Protein AF-A0A2D6P2N1-F1 (afdb_monomer_lite)

Foldseek 3Di:
DVVVLVVVVVCVVVLVFDWDADPNFIKTKDFWDKDKDFQDVVLLPDDDDALDPLLVVVLVVLLVLLVVLLVQCLVPVQDFPSKDADDADPDPVRGDQWGIWTWGADPLEIEIETEGAEDESVHCVSVVVSSQSVSSVSSQVVCVVVVRHRPGYMYIYIYRIYIYGDPDPPDPPPPDD

Sequence (177 aa):
MLILFNEINKKFDNNNCNFVKINNQDFKEIFDFNYQTEIQDDILNKKINPASLADKIEREKLLEKVKSGIDYLLFDKHSRQFVIQMEYDEREDLAGCLSLMQFIIRDNVLHLFVFVRSQHFDRNFLYDNQTYMLLTKTLRDDLKKNKIIIENEEIHVHITSLHKEKKSKKNKKKPLE

Radius of gyration: 18.15 Å; chains: 1; bounding box: 62×36×46 Å

pLDDT: mean 88.32, std 14.79, range [35.84, 98.75]

Secondary structure (DSSP, 8-state):
-HHHHHHHHHHHHTT-SEEEEETTEEEEEEEEEEEEE---HHHHTS----SSHHHHHHHHHHHHHHHHHTHHHHH-TT-S--EEEPPPPS-TT---SEEEEEEEEETTEEEEEEEES-EETTTTHHHHHHHHHHHHHHHHHHHHHTT----EEEEEEEEEEEEEE---S---PPPP-

Structure (mmCIF, N/CA/C/O backbone):
data_AF-A0A2D6P2N1-F1
#
_entry.id   AF-A0A2D6P2N1-F1
#
loop_
_atom_site.group_PDB
_atom_site.id
_atom_site.type_symbol
_atom_site.label_atom_id
_atom_site.label_alt_id
_atom_site.label_comp_id
_atom_site.label_asym_id
_atom_site.label_entity_id
_atom_site.label_seq_id
_atom_site.pdbx_PDB_ins_code
_atom_site.Cartn_x
_atom_site.Cartn_y
_atom_site.Cartn_z
_atom_site.occupancy
_atom_site.B_iso_or_equiv
_atom_site.auth_seq_id
_atom_site.auth_comp_id
_atom_site.auth_asym_id
_atom_site.auth_atom_id
_atom_site.pdbx_PDB_model_num
ATOM 1 N N . MET A 1 1 ? 2.746 -12.204 0.140 1.00 88.06 1 MET A N 1
ATOM 2 C CA . MET A 1 1 ? 3.591 -11.215 -0.562 1.00 88.06 1 MET A CA 1
ATOM 3 C C . MET A 1 1 ? 4.702 -11.860 -1.388 1.00 88.06 1 MET A C 1
ATOM 5 O O . MET A 1 1 ? 4.793 -11.570 -2.572 1.00 88.06 1 MET A O 1
ATOM 9 N N . LEU A 1 2 ? 5.527 -12.761 -0.832 1.00 84.00 2 LEU A N 1
ATOM 10 C CA . LEU A 1 2 ? 6.593 -13.431 -1.607 1.00 84.00 2 LEU A CA 1
ATOM 11 C C . LEU A 1 2 ? 6.065 -14.280 -2.777 1.00 84.00 2 LEU A C 1
ATOM 13 O O . LEU A 1 2 ? 6.663 -14.283 -3.850 1.00 84.00 2 LEU A O 1
ATOM 17 N N . ILE A 1 3 ? 4.929 -14.961 -2.591 1.00 86.94 3 ILE A N 1
ATOM 18 C CA . ILE A 1 3 ? 4.253 -15.714 -3.661 1.00 86.94 3 ILE A CA 1
ATOM 19 C C . ILE A 1 3 ? 3.852 -14.767 -4.799 1.00 86.94 3 ILE A C 1
ATOM 21 O O . ILE A 1 3 ? 4.307 -14.957 -5.923 1.00 86.94 3 ILE A O 1
ATOM 25 N N . LEU A 1 4 ? 3.117 -13.695 -4.484 1.00 90.31 4 LEU A N 1
ATOM 26 C CA . LEU A 1 4 ? 2.721 -12.662 -5.446 1.00 90.31 4 LEU A CA 1
ATOM 27 C C . LEU A 1 4 ? 3.930 -12.065 -6.185 1.00 90.31 4 LEU A C 1
ATOM 29 O O . LEU A 1 4 ? 3.924 -11.955 -7.408 1.00 90.31 4 LEU A O 1
ATOM 33 N N . PHE A 1 5 ? 5.004 -11.735 -5.464 1.00 90.69 5 PHE A N 1
ATOM 34 C CA . PHE A 1 5 ? 6.241 -11.235 -6.066 1.00 90.69 5 PHE A CA 1
ATOM 35 C C . PHE A 1 5 ? 6.826 -12.231 -7.086 1.00 90.69 5 PHE A C 1
ATOM 37 O O . PHE A 1 5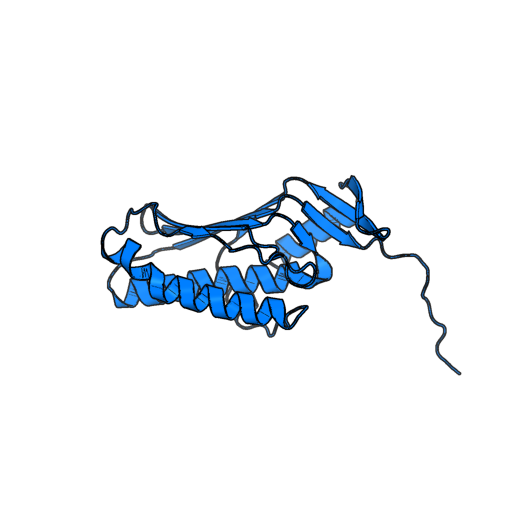 ? 7.255 -11.851 -8.177 1.00 90.69 5 PHE A O 1
ATOM 44 N N . ASN A 1 6 ? 6.820 -13.527 -6.770 1.00 89.94 6 ASN A N 1
ATOM 45 C CA . ASN A 1 6 ? 7.295 -14.565 -7.684 1.00 89.94 6 ASN A CA 1
ATOM 46 C C . ASN A 1 6 ? 6.362 -14.759 -8.889 1.00 89.94 6 ASN A C 1
ATOM 48 O O . ASN A 1 6 ? 6.836 -14.981 -10.001 1.00 89.94 6 ASN A O 1
ATOM 52 N N . GLU A 1 7 ? 5.049 -14.659 -8.700 1.00 92.00 7 GLU A N 1
ATOM 53 C CA . GLU A 1 7 ? 4.064 -14.741 -9.782 1.00 92.00 7 GLU A CA 1
ATOM 54 C C . GLU A 1 7 ? 4.192 -13.576 -10.764 1.00 92.00 7 GLU A C 1
ATOM 56 O O . GLU A 1 7 ? 4.203 -13.788 -11.978 1.00 92.00 7 GLU A O 1
ATOM 61 N N . ILE A 1 8 ? 4.370 -12.355 -10.256 1.00 91.44 8 ILE A N 1
ATOM 62 C CA . ILE A 1 8 ? 4.616 -11.174 -11.088 1.00 91.44 8 ILE A CA 1
ATOM 63 C C . ILE A 1 8 ? 5.935 -11.325 -11.854 1.00 91.44 8 ILE A C 1
ATOM 65 O O . ILE A 1 8 ? 5.977 -11.075 -13.059 1.00 91.44 8 ILE A O 1
ATOM 69 N N . ASN A 1 9 ? 6.999 -11.807 -11.200 1.00 90.12 9 ASN A N 1
ATOM 70 C CA . ASN A 1 9 ? 8.257 -12.111 -11.889 1.00 90.12 9 ASN A CA 1
ATOM 71 C C . ASN A 1 9 ? 8.054 -13.088 -13.049 1.00 90.12 9 ASN A C 1
ATOM 73 O O . ASN A 1 9 ? 8.525 -12.818 -14.150 1.00 90.12 9 ASN A O 1
ATOM 77 N N . LYS A 1 10 ? 7.292 -14.169 -12.841 1.00 90.12 10 LYS A N 1
ATOM 78 C CA . LYS A 1 10 ? 6.969 -15.124 -13.911 1.00 90.12 10 LYS A CA 1
ATOM 79 C C . LYS A 1 10 ? 6.207 -14.469 -15.063 1.00 90.12 10 LYS A C 1
ATOM 81 O O . LYS A 1 10 ? 6.490 -14.790 -16.214 1.00 90.12 10 LYS A O 1
ATOM 86 N N . LYS A 1 11 ? 5.277 -13.541 -14.793 1.00 88.69 11 LYS A N 1
ATOM 87 C CA . LYS A 1 11 ? 4.589 -12.782 -15.856 1.00 88.69 11 LYS A CA 1
ATOM 88 C C . LYS A 1 11 ? 5.586 -11.989 -16.703 1.00 88.69 11 LYS A C 1
ATOM 90 O O . LYS A 1 11 ? 5.538 -12.072 -17.930 1.00 88.69 11 LYS A O 1
ATOM 95 N N . PHE A 1 12 ? 6.527 -11.294 -16.063 1.00 89.75 12 PHE A N 1
ATOM 96 C CA . PHE A 1 12 ? 7.590 -10.586 -16.774 1.00 89.75 12 PHE A CA 1
ATOM 97 C C . PHE A 1 12 ? 8.522 -11.531 -17.540 1.00 89.75 12 PHE A C 1
ATOM 99 O O . PHE A 1 12 ? 8.890 -11.229 -18.677 1.00 89.75 12 PHE A O 1
ATOM 106 N N . ASP A 1 13 ? 8.912 -12.663 -16.958 1.00 87.25 13 ASP A N 1
ATOM 107 C CA . ASP A 1 13 ? 9.850 -13.611 -17.570 1.00 87.25 13 ASP A CA 1
ATOM 108 C C . ASP A 1 13 ? 9.240 -14.324 -18.785 1.00 87.25 13 ASP A C 1
ATOM 110 O O . ASP A 1 13 ? 9.909 -14.471 -19.808 1.00 87.25 13 ASP A O 1
ATOM 114 N N . ASN A 1 14 ? 7.945 -14.642 -18.726 1.00 86.44 14 ASN A N 1
ATOM 115 C CA . ASN A 1 14 ? 7.191 -15.243 -19.828 1.00 86.44 14 ASN A CA 1
ATOM 116 C C . ASN A 1 14 ? 6.783 -14.235 -20.920 1.00 86.44 14 ASN A C 1
ATOM 118 O O . ASN A 1 14 ? 6.126 -14.618 -21.881 1.00 86.44 14 ASN A O 1
ATOM 122 N N . ASN A 1 15 ? 7.177 -12.960 -20.797 1.00 80.56 15 ASN A N 1
ATOM 123 C CA . ASN A 1 15 ? 6.777 -11.860 -21.684 1.00 80.56 15 ASN A CA 1
ATOM 124 C C . ASN A 1 15 ? 5.251 -11.677 -21.797 1.00 80.56 15 ASN A C 1
ATOM 126 O O . ASN A 1 15 ? 4.760 -11.212 -22.823 1.00 80.56 15 ASN A O 1
ATOM 130 N N . ASN A 1 16 ? 4.504 -11.979 -20.732 1.00 84.69 16 ASN A N 1
ATOM 131 C CA . ASN A 1 16 ? 3.083 -11.639 -20.623 1.00 84.69 16 ASN A CA 1
ATOM 132 C C . ASN A 1 16 ? 2.939 -10.160 -20.223 1.00 84.69 16 ASN A C 1
ATOM 134 O O . ASN A 1 16 ? 2.389 -9.835 -19.171 1.00 84.69 16 ASN A O 1
ATOM 138 N N . CYS A 1 17 ? 3.542 -9.277 -21.016 1.00 89.00 17 CYS A N 1
ATOM 139 C CA . CYS A 1 17 ? 3.698 -7.855 -20.747 1.00 89.00 17 CYS A CA 1
ATOM 140 C C . CYS A 1 17 ? 3.948 -7.093 -22.054 1.00 89.00 17 CYS A C 1
ATOM 142 O O . CYS A 1 17 ? 4.471 -7.646 -23.024 1.00 89.00 17 CYS A O 1
ATOM 144 N N . ASN A 1 18 ? 3.655 -5.800 -22.044 1.00 89.38 18 ASN A N 1
ATOM 145 C CA . ASN A 1 18 ? 3.992 -4.883 -23.120 1.00 89.38 18 ASN A CA 1
ATOM 146 C C . ASN A 1 18 ? 5.472 -4.492 -23.051 1.00 89.38 18 ASN A C 1
ATOM 148 O O . ASN A 1 18 ? 6.089 -4.501 -21.985 1.00 89.38 18 ASN A O 1
ATOM 152 N N . PHE A 1 19 ? 6.043 -4.122 -24.195 1.00 89.38 19 PHE A N 1
ATOM 153 C CA . PHE A 1 19 ? 7.354 -3.484 -24.261 1.00 89.38 19 PHE A CA 1
ATOM 154 C C . PHE A 1 19 ? 7.148 -2.004 -24.534 1.00 89.38 19 PHE A C 1
ATOM 156 O O . PHE A 1 19 ? 6.576 -1.640 -25.560 1.00 89.38 19 PHE A O 1
ATOM 163 N N . VAL A 1 20 ? 7.619 -1.163 -23.623 1.00 88.06 20 VAL A N 1
ATOM 164 C CA . VAL A 1 20 ? 7.430 0.286 -23.693 1.00 88.06 20 VAL A CA 1
ATOM 165 C C . VAL A 1 20 ? 8.761 0.994 -23.520 1.00 88.06 20 VAL A C 1
ATOM 167 O O . VAL A 1 20 ? 9.689 0.465 -22.903 1.00 88.06 20 VAL A O 1
ATOM 170 N N . LYS A 1 21 ? 8.860 2.199 -24.077 1.00 84.19 21 LYS A N 1
ATOM 171 C CA . LYS A 1 21 ? 10.003 3.082 -23.872 1.00 84.19 21 LYS A CA 1
ATOM 172 C C . LYS A 1 21 ? 9.561 4.259 -23.013 1.00 84.19 21 LYS A C 1
ATOM 174 O O . LYS A 1 21 ? 8.684 5.012 -23.419 1.00 84.19 21 LYS A O 1
ATOM 179 N N . ILE A 1 22 ? 10.180 4.411 -21.848 1.00 74.75 22 ILE A N 1
ATOM 180 C CA . ILE A 1 22 ? 9.918 5.498 -20.897 1.00 74.75 22 ILE A CA 1
ATOM 181 C C . ILE A 1 22 ? 11.248 6.221 -20.691 1.00 74.75 22 ILE A C 1
ATOM 183 O O . ILE A 1 22 ? 12.250 5.577 -20.390 1.00 74.75 22 ILE A O 1
ATOM 187 N N . ASN A 1 23 ? 11.296 7.537 -20.913 1.00 75.00 23 ASN A N 1
ATOM 188 C CA . ASN A 1 23 ? 12.520 8.345 -20.780 1.00 75.00 23 ASN A CA 1
ATOM 189 C C . ASN A 1 23 ? 13.741 7.742 -21.507 1.00 75.00 23 ASN A C 1
ATOM 191 O O . ASN A 1 23 ? 14.838 7.650 -20.959 1.00 75.00 23 ASN A O 1
ATOM 195 N N . ASN A 1 24 ? 13.544 7.293 -22.752 1.00 79.69 24 ASN A N 1
ATOM 196 C CA . ASN A 1 24 ? 14.551 6.624 -23.592 1.00 79.69 24 ASN A CA 1
ATOM 197 C C . ASN A 1 24 ? 15.093 5.279 -23.073 1.00 79.69 24 ASN A C 1
ATOM 199 O O . ASN A 1 24 ? 16.008 4.724 -23.685 1.00 79.69 24 ASN A O 1
ATOM 203 N N . GLN A 1 25 ? 14.511 4.716 -22.016 1.00 83.62 25 GLN A N 1
ATOM 204 C CA . GLN A 1 25 ? 14.853 3.398 -21.485 1.00 83.62 25 GLN A CA 1
ATOM 205 C C . GLN A 1 25 ? 13.770 2.372 -21.833 1.00 83.62 25 GLN A C 1
ATOM 207 O O . GLN A 1 25 ? 12.584 2.696 -21.874 1.00 83.62 25 GLN A O 1
ATOM 212 N N . ASP A 1 26 ? 14.185 1.131 -22.097 1.00 90.44 26 ASP A N 1
ATOM 213 C CA . ASP A 1 26 ? 13.278 0.040 -22.458 1.00 90.44 26 ASP A CA 1
ATOM 214 C C . ASP A 1 26 ? 12.788 -0.704 -21.207 1.00 90.44 26 ASP A C 1
ATOM 216 O O . ASP A 1 26 ? 13.578 -1.262 -20.435 1.00 90.44 26 ASP A O 1
ATOM 220 N N . PHE A 1 27 ? 11.470 -0.803 -21.070 1.00 91.50 27 PHE A N 1
ATOM 221 C CA . PHE A 1 27 ? 10.804 -1.503 -19.980 1.00 91.50 27 PHE A CA 1
ATOM 222 C C . PHE A 1 27 ? 9.904 -2.621 -20.498 1.00 91.50 27 PHE A C 1
ATOM 224 O O . PHE A 1 27 ? 9.397 -2.593 -21.622 1.00 91.50 27 PHE A O 1
ATOM 231 N N . LYS A 1 28 ? 9.700 -3.615 -19.636 1.00 94.31 28 LYS A N 1
ATOM 232 C CA . LYS A 1 28 ? 8.541 -4.502 -19.682 1.00 94.31 28 LYS A CA 1
ATOM 233 C C . LYS A 1 28 ? 7.462 -3.910 -18.786 1.00 94.31 28 LYS A C 1
ATOM 235 O O . LYS A 1 28 ? 7.775 -3.541 -17.658 1.00 94.31 28 LYS A O 1
ATOM 240 N N . GLU A 1 29 ? 6.223 -3.862 -19.249 1.00 94.69 29 GLU A N 1
ATOM 241 C CA . GLU A 1 29 ? 5.106 -3.250 -18.531 1.00 94.69 29 GLU A CA 1
ATOM 242 C C . GLU A 1 29 ? 3.888 -4.175 -18.492 1.00 94.69 29 GLU A C 1
ATOM 244 O O . GLU A 1 29 ? 3.468 -4.726 -19.508 1.00 94.69 29 GLU A O 1
ATOM 249 N N . ILE A 1 30 ? 3.304 -4.326 -17.310 1.00 94.94 30 ILE A N 1
ATOM 250 C CA . ILE A 1 30 ? 1.965 -4.871 -17.122 1.00 94.94 30 ILE A CA 1
ATOM 251 C C . ILE A 1 30 ? 1.057 -3.672 -16.852 1.00 94.94 30 ILE A C 1
ATOM 253 O O . ILE A 1 30 ? 1.194 -3.001 -15.828 1.00 94.94 30 ILE A O 1
ATOM 257 N N . PHE A 1 31 ? 0.170 -3.392 -17.802 1.00 93.81 31 PHE A N 1
ATOM 258 C CA . PHE A 1 31 ? -0.818 -2.325 -17.690 1.00 93.81 31 PHE A CA 1
ATOM 259 C C . PHE A 1 31 ? -2.041 -2.824 -16.910 1.00 93.81 31 PHE A C 1
ATOM 261 O O . PHE A 1 31 ? -2.418 -3.985 -17.073 1.00 93.81 31 PHE A O 1
ATOM 268 N N . ASP A 1 32 ? -2.643 -1.959 -16.089 1.00 94.94 32 ASP A N 1
ATOM 269 C CA . ASP A 1 32 ? -3.831 -2.261 -15.272 1.00 94.94 32 ASP A CA 1
ATOM 270 C C . ASP A 1 32 ? -3.663 -3.525 -14.400 1.00 94.94 32 ASP A C 1
ATOM 272 O O . ASP A 1 32 ? -4.353 -4.541 -14.528 1.00 94.94 32 ASP A O 1
ATOM 276 N N . PHE A 1 33 ? -2.664 -3.486 -13.519 1.00 96.25 33 PHE A N 1
ATOM 277 C CA . PHE A 1 33 ? -2.364 -4.584 -12.614 1.00 96.25 33 PHE A CA 1
ATOM 278 C C . PHE A 1 33 ? -3.092 -4.416 -11.281 1.00 96.25 33 PHE A C 1
ATOM 280 O O . PHE A 1 33 ? -2.858 -3.460 -10.545 1.00 96.25 33 PHE A O 1
ATOM 287 N N . ASN A 1 34 ? -3.925 -5.396 -10.940 1.00 97.38 34 ASN A N 1
ATOM 288 C CA . ASN A 1 34 ? -4.717 -5.404 -9.717 1.00 97.38 34 ASN A CA 1
ATOM 289 C C . ASN A 1 34 ? -4.365 -6.629 -8.871 1.00 97.38 34 ASN A C 1
ATOM 291 O O . ASN A 1 34 ? -4.223 -7.735 -9.403 1.00 97.38 34 ASN A O 1
ATOM 295 N N . TYR A 1 35 ? -4.239 -6.444 -7.560 1.00 97.56 35 TYR A N 1
ATOM 296 C CA . TYR A 1 35 ? -4.073 -7.545 -6.617 1.00 97.56 35 TYR A CA 1
ATOM 297 C C . TYR A 1 35 ? -4.628 -7.202 -5.237 1.00 97.56 35 TYR A C 1
ATOM 299 O O . TYR A 1 35 ? -4.773 -6.037 -4.869 1.00 97.56 35 TYR A O 1
ATOM 307 N N . GLN A 1 36 ? -4.889 -8.251 -4.464 1.00 97.44 36 GLN A N 1
ATOM 308 C CA . GLN A 1 36 ? -5.255 -8.165 -3.059 1.00 97.44 36 GLN A CA 1
ATOM 309 C C . GLN A 1 36 ? -4.150 -8.794 -2.205 1.00 97.44 36 GLN A C 1
ATOM 311 O O . GLN A 1 36 ? -3.530 -9.789 -2.587 1.00 97.44 36 GLN A O 1
ATOM 316 N N . THR A 1 37 ? -3.892 -8.205 -1.044 1.00 96.12 37 THR A N 1
ATOM 317 C CA . THR A 1 37 ? -3.028 -8.762 -0.001 1.00 96.12 37 THR A CA 1
ATOM 318 C C . THR A 1 37 ? -3.598 -8.431 1.373 1.00 96.12 37 THR A C 1
ATOM 320 O O . THR A 1 37 ? -4.464 -7.580 1.517 1.00 96.12 37 THR A O 1
ATOM 323 N N . GLU A 1 38 ? -3.072 -9.083 2.394 1.00 95.88 38 GLU A N 1
ATOM 324 C CA . GLU A 1 38 ? -3.323 -8.801 3.807 1.00 95.88 38 GLU A CA 1
ATOM 325 C C . GLU A 1 38 ? -2.022 -8.368 4.500 1.00 95.88 38 GLU A C 1
ATOM 327 O O . GLU A 1 38 ? -0.945 -8.373 3.881 1.00 95.88 38 GLU A O 1
ATOM 332 N N . ILE A 1 39 ? -2.115 -8.001 5.780 1.00 96.31 39 ILE A N 1
ATOM 333 C CA . ILE A 1 39 ? -0.946 -7.734 6.620 1.00 96.31 39 ILE A CA 1
ATOM 334 C C . ILE A 1 39 ? -0.162 -9.035 6.820 1.00 96.31 39 ILE A C 1
ATOM 336 O O . ILE A 1 39 ? -0.702 -10.042 7.260 1.00 96.31 39 ILE A O 1
ATOM 340 N N . GLN A 1 40 ? 1.137 -8.999 6.522 1.00 95.38 40 GLN A N 1
ATOM 341 C CA . GLN A 1 40 ? 2.035 -10.139 6.692 1.00 95.38 40 GLN A CA 1
ATOM 342 C C . GLN A 1 40 ? 3.174 -9.751 7.635 1.00 95.38 40 GLN A C 1
ATOM 344 O O . GLN A 1 40 ? 4.021 -8.921 7.291 1.00 95.38 40 GLN A O 1
ATOM 349 N N . ASP A 1 41 ? 3.180 -10.324 8.841 1.00 93.12 41 ASP A N 1
ATOM 350 C CA . ASP A 1 41 ? 4.130 -9.958 9.900 1.00 93.12 41 ASP A CA 1
ATOM 351 C C . ASP A 1 41 ? 5.591 -10.230 9.508 1.00 93.12 41 ASP A C 1
ATOM 353 O O . ASP A 1 41 ? 6.487 -9.468 9.873 1.00 93.12 41 ASP A O 1
ATOM 357 N N . ASP A 1 42 ? 5.860 -11.274 8.723 1.00 93.69 42 ASP A N 1
ATOM 358 C CA . ASP A 1 42 ? 7.198 -11.572 8.201 1.00 93.69 42 ASP A CA 1
ATOM 359 C C . ASP A 1 42 ? 7.715 -10.461 7.271 1.00 93.69 42 ASP A C 1
ATOM 361 O O . ASP A 1 42 ? 8.901 -10.127 7.298 1.00 93.69 42 ASP A O 1
ATOM 365 N N . ILE A 1 43 ? 6.827 -9.838 6.493 1.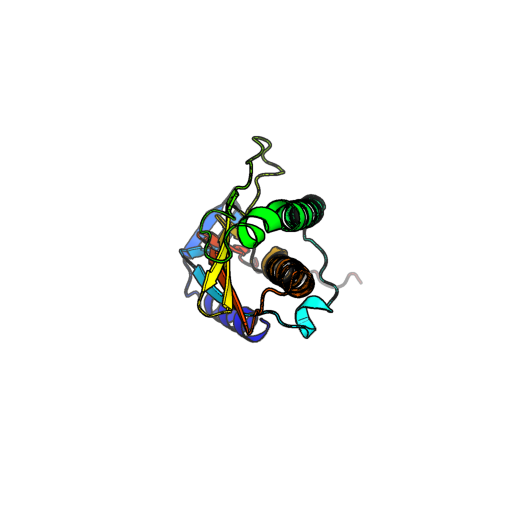00 93.56 43 ILE A N 1
ATOM 366 C CA . ILE A 1 43 ? 7.153 -8.696 5.634 1.00 93.56 43 ILE A CA 1
ATOM 367 C C . ILE A 1 43 ? 7.305 -7.417 6.451 1.00 93.56 43 ILE A C 1
ATOM 369 O O . ILE A 1 43 ? 8.257 -6.670 6.225 1.00 93.56 43 ILE A O 1
ATOM 373 N N . LEU A 1 44 ? 6.411 -7.157 7.410 1.00 94.75 44 LEU A N 1
ATOM 374 C CA . LEU A 1 44 ? 6.493 -5.975 8.275 1.00 94.75 44 LEU A CA 1
ATOM 375 C C . LEU A 1 44 ? 7.787 -5.938 9.092 1.00 94.75 44 LEU A C 1
ATOM 377 O O . LEU A 1 44 ? 8.400 -4.881 9.225 1.00 94.75 44 LEU A O 1
ATOM 381 N N . ASN A 1 45 ? 8.227 -7.091 9.597 1.00 93.75 45 ASN A N 1
ATOM 382 C CA . ASN A 1 45 ? 9.433 -7.198 10.417 1.00 93.75 45 ASN A CA 1
ATOM 383 C C . ASN A 1 45 ? 10.727 -7.251 9.590 1.00 93.75 45 ASN A C 1
ATOM 385 O O . ASN A 1 45 ? 11.829 -7.130 10.133 1.00 93.75 45 ASN A O 1
ATOM 389 N N . LYS A 1 46 ? 10.628 -7.420 8.267 1.00 93.94 46 LYS A N 1
ATOM 390 C CA . LYS A 1 46 ? 11.791 -7.439 7.383 1.00 93.94 46 LYS A CA 1
ATOM 391 C C . LYS A 1 46 ? 12.317 -6.025 7.156 1.00 93.94 46 LYS A C 1
ATOM 393 O O . LYS A 1 46 ? 11.587 -5.119 6.761 1.00 93.94 46 LYS A O 1
ATOM 398 N N . LYS A 1 47 ? 13.631 -5.834 7.295 1.00 94.19 47 LYS A N 1
ATOM 399 C CA . LYS A 1 47 ? 14.274 -4.584 6.875 1.00 94.19 47 LYS A CA 1
ATOM 400 C C . LYS A 1 47 ? 14.257 -4.484 5.347 1.00 94.19 47 LYS A C 1
ATOM 402 O O . LYS A 1 47 ? 14.989 -5.204 4.669 1.00 94.19 47 LYS A O 1
ATOM 407 N N . ILE A 1 48 ? 13.431 -3.586 4.820 1.00 93.31 48 ILE A N 1
ATOM 408 C CA . ILE A 1 48 ? 13.361 -3.245 3.397 1.00 93.31 48 ILE A CA 1
ATOM 409 C C . ILE A 1 48 ? 13.773 -1.780 3.277 1.00 93.31 48 ILE A C 1
ATOM 411 O O . ILE A 1 48 ? 13.162 -0.906 3.889 1.00 93.31 48 ILE A O 1
ATOM 415 N N . ASN A 1 49 ? 14.850 -1.518 2.538 1.00 92.50 49 ASN A N 1
ATOM 416 C CA . ASN A 1 49 ? 15.321 -0.152 2.335 1.00 92.50 49 ASN A CA 1
ATOM 417 C C . ASN A 1 49 ? 14.460 0.539 1.263 1.00 92.50 49 ASN A C 1
ATOM 419 O O . ASN A 1 49 ? 14.080 -0.126 0.297 1.00 92.50 49 ASN A O 1
ATOM 423 N N . PRO A 1 50 ? 14.170 1.841 1.413 1.00 92.12 50 PRO A N 1
ATOM 424 C CA . PRO A 1 50 ? 13.542 2.618 0.349 1.00 92.12 50 PRO A CA 1
ATOM 425 C C . PRO A 1 50 ? 14.460 2.688 -0.876 1.00 92.12 50 PRO A C 1
ATOM 427 O O . PRO A 1 50 ? 15.685 2.610 -0.732 1.00 92.12 50 PRO A O 1
ATOM 430 N N . ALA A 1 51 ? 13.891 2.880 -2.068 1.00 89.06 51 ALA A N 1
ATOM 431 C CA . ALA A 1 51 ? 14.697 3.114 -3.264 1.00 89.06 51 ALA A CA 1
ATOM 432 C C . ALA A 1 51 ? 15.294 4.532 -3.263 1.00 89.06 51 ALA A C 1
ATOM 434 O O . ALA A 1 51 ? 16.370 4.747 -3.822 1.00 89.06 51 ALA A O 1
ATOM 435 N N . SER A 1 52 ? 14.628 5.483 -2.599 1.00 87.94 52 SER A N 1
ATOM 436 C CA . SER A 1 52 ? 15.064 6.874 -2.478 1.00 87.94 52 SER A CA 1
ATOM 437 C C . SER A 1 52 ? 14.767 7.491 -1.099 1.00 87.94 52 SER A C 1
ATOM 439 O O . SER A 1 52 ? 13.969 6.981 -0.315 1.00 87.94 52 SER A O 1
ATOM 441 N N . LEU A 1 53 ? 15.386 8.637 -0.785 1.00 88.25 53 LEU A N 1
ATOM 442 C CA . LEU A 1 53 ? 15.003 9.415 0.403 1.00 88.25 53 LEU A CA 1
ATOM 443 C C . LEU A 1 53 ? 13.552 9.916 0.307 1.00 88.25 53 LEU A C 1
ATOM 445 O O . LEU A 1 53 ? 12.870 10.000 1.327 1.00 88.25 53 LEU A O 1
ATOM 449 N N . ALA A 1 54 ? 13.079 10.212 -0.906 1.00 84.56 54 ALA A N 1
ATOM 450 C CA . ALA A 1 54 ? 11.713 10.657 -1.144 1.00 84.56 54 ALA A CA 1
ATOM 451 C C . ALA A 1 54 ? 10.692 9.584 -0.740 1.00 84.56 54 ALA A C 1
ATOM 453 O O . ALA A 1 54 ? 9.745 9.914 -0.035 1.00 84.56 54 ALA A O 1
ATOM 454 N N . ASP A 1 55 ? 10.936 8.307 -1.059 1.00 87.06 55 ASP A N 1
ATOM 455 C CA . ASP A 1 55 ? 10.038 7.199 -0.680 1.00 87.06 55 ASP A CA 1
ATOM 456 C C . ASP A 1 55 ? 9.917 7.074 0.847 1.00 87.06 55 ASP A C 1
ATOM 458 O O . ASP A 1 55 ? 8.848 6.798 1.395 1.00 87.06 55 ASP A O 1
ATOM 462 N N . LYS A 1 56 ? 11.028 7.299 1.563 1.00 90.94 56 LYS A N 1
ATOM 463 C CA . LYS A 1 56 ? 11.033 7.296 3.030 1.00 90.94 56 LYS A CA 1
ATOM 464 C C . LYS A 1 56 ? 10.171 8.429 3.585 1.00 90.94 56 LYS A C 1
ATOM 466 O O . LYS A 1 56 ? 9.353 8.192 4.471 1.00 90.94 56 LYS A O 1
ATOM 471 N N . ILE A 1 57 ? 10.361 9.638 3.059 1.00 89.81 57 ILE A N 1
ATOM 472 C CA . ILE A 1 57 ? 9.599 10.825 3.462 1.00 89.81 57 ILE A CA 1
ATOM 473 C C . ILE A 1 57 ? 8.111 10.638 3.133 1.00 89.81 57 ILE A C 1
ATOM 475 O O . ILE A 1 57 ? 7.258 10.991 3.943 1.00 89.81 57 ILE A O 1
ATOM 479 N N . GLU A 1 58 ? 7.781 10.061 1.974 1.00 89.31 58 GLU A N 1
ATOM 480 C CA . GLU A 1 58 ? 6.404 9.747 1.583 1.00 89.31 58 GLU A CA 1
ATOM 481 C C . GLU A 1 58 ? 5.750 8.787 2.585 1.00 89.31 58 GLU A C 1
ATOM 483 O O . GLU A 1 58 ? 4.669 9.086 3.093 1.00 89.31 58 GLU A O 1
ATOM 488 N N . ARG A 1 59 ? 6.421 7.684 2.950 1.00 93.25 59 ARG A N 1
ATOM 489 C CA . ARG A 1 59 ? 5.934 6.748 3.979 1.00 93.25 59 ARG A CA 1
ATOM 490 C C . ARG A 1 59 ? 5.658 7.448 5.311 1.00 93.25 59 ARG A C 1
ATOM 492 O O . ARG A 1 59 ? 4.619 7.198 5.919 1.00 93.25 59 ARG A O 1
ATOM 499 N N . GLU A 1 60 ? 6.579 8.287 5.781 1.00 94.00 60 GLU A N 1
ATOM 500 C CA . GLU A 1 60 ? 6.432 9.015 7.049 1.00 94.00 60 GLU A CA 1
ATOM 501 C C . GLU A 1 60 ? 5.225 9.967 7.007 1.00 94.00 60 GLU A C 1
ATOM 503 O O . GLU A 1 60 ? 4.365 9.902 7.887 1.00 94.00 60 GLU A O 1
ATOM 508 N N . LYS A 1 61 ? 5.076 10.745 5.928 1.00 92.38 61 LYS A N 1
ATOM 509 C CA . LYS A 1 61 ? 3.911 11.619 5.711 1.00 92.38 61 LYS A CA 1
ATOM 510 C C . LYS A 1 61 ? 2.596 10.841 5.649 1.00 92.38 61 LYS A C 1
ATOM 512 O O . LYS A 1 61 ? 1.591 11.277 6.205 1.00 92.38 61 LYS A O 1
ATOM 517 N N . LEU A 1 62 ? 2.579 9.690 4.979 1.00 95.12 62 LEU A N 1
ATOM 518 C CA . LEU A 1 62 ? 1.392 8.835 4.907 1.00 95.12 62 LEU A CA 1
ATOM 519 C C . LEU A 1 62 ? 0.989 8.317 6.292 1.00 95.12 62 LEU A C 1
ATOM 521 O O . LEU A 1 62 ? -0.195 8.325 6.621 1.00 95.12 62 LEU A O 1
ATOM 525 N N . LEU A 1 63 ? 1.956 7.916 7.123 1.00 96.25 63 LEU A N 1
ATOM 526 C CA . LEU A 1 63 ? 1.690 7.488 8.500 1.00 96.25 63 LEU A CA 1
ATOM 527 C C . LEU A 1 63 ? 1.090 8.614 9.342 1.00 96.25 63 LEU A C 1
ATOM 529 O O . LEU A 1 63 ? 0.176 8.369 10.127 1.00 96.25 63 LEU A O 1
ATOM 533 N N . GLU A 1 64 ? 1.578 9.842 9.180 1.00 95.56 64 GLU A N 1
ATOM 534 C CA . GLU A 1 64 ? 1.009 11.018 9.842 1.00 95.56 64 GLU A CA 1
ATOM 535 C C . GLU A 1 64 ? -0.427 11.287 9.382 1.00 95.56 64 GLU A C 1
ATOM 537 O O . GLU A 1 64 ? -1.307 11.450 10.226 1.00 95.56 64 GLU A O 1
ATOM 542 N N . LYS A 1 65 ? -0.689 11.244 8.066 1.00 95.31 65 LYS A N 1
ATOM 543 C CA . LYS A 1 65 ? -2.044 11.392 7.507 1.00 95.31 65 LYS A CA 1
ATOM 544 C C . LYS A 1 65 ? -3.003 10.306 8.003 1.00 95.31 65 LYS A C 1
ATOM 546 O O . LYS A 1 65 ? -4.170 10.591 8.253 1.00 95.31 65 LYS A O 1
ATOM 551 N N . VAL A 1 66 ? -2.529 9.069 8.172 1.00 96.75 66 VAL A N 1
ATOM 552 C CA . VAL A 1 66 ? -3.347 7.986 8.739 1.00 96.75 66 VAL A CA 1
ATOM 553 C C . VAL A 1 66 ? -3.701 8.262 10.200 1.00 96.75 66 VAL A C 1
ATOM 555 O O . VAL A 1 66 ? -4.852 8.102 10.597 1.00 96.75 66 VAL A O 1
ATOM 558 N N . LYS A 1 67 ? -2.730 8.714 10.998 1.00 95.00 67 LYS A N 1
ATOM 559 C CA . LYS A 1 67 ? -2.961 9.035 12.411 1.00 95.00 67 LYS A CA 1
ATOM 560 C C . LYS A 1 67 ? -3.918 10.208 12.594 1.00 95.00 67 LYS A C 1
ATOM 562 O O . LYS A 1 67 ? -4.736 10.166 13.502 1.00 95.00 67 LYS A O 1
ATOM 567 N N . SER A 1 68 ? -3.831 11.238 11.753 1.00 92.88 68 SER A N 1
ATOM 568 C CA . SER A 1 68 ? -4.725 12.399 11.841 1.00 92.88 68 SER A CA 1
ATOM 569 C C . SER A 1 68 ? -6.105 12.151 11.228 1.00 92.88 68 SER A C 1
ATOM 571 O O . SER A 1 68 ? -7.074 12.772 11.646 1.00 92.88 68 SER A O 1
ATOM 573 N N . GLY A 1 69 ? -6.224 11.241 10.259 1.00 91.44 69 GLY A N 1
ATOM 574 C CA . GLY A 1 69 ? -7.496 10.942 9.601 1.00 91.44 69 GLY A CA 1
ATOM 575 C C . GLY A 1 69 ? -8.391 9.937 10.335 1.00 91.44 69 GLY A C 1
ATOM 576 O O . GLY A 1 69 ? -9.520 9.711 9.903 1.00 91.44 69 GLY A O 1
ATOM 577 N N . ILE A 1 70 ? -7.937 9.338 11.443 1.00 94.44 70 ILE A N 1
ATOM 578 C CA . ILE A 1 70 ? -8.741 8.362 12.198 1.00 94.44 70 ILE A CA 1
ATOM 579 C C . ILE A 1 70 ? -10.091 8.933 12.658 1.00 94.44 70 ILE A C 1
ATOM 581 O O . ILE A 1 70 ? -11.076 8.195 12.704 1.00 94.44 70 ILE A O 1
ATOM 585 N N . ASP A 1 71 ? -10.167 10.241 12.913 1.00 93.06 71 ASP A N 1
ATOM 586 C CA . ASP A 1 71 ? -11.376 10.930 13.371 1.00 93.06 71 ASP A CA 1
ATOM 587 C C . ASP A 1 71 ? -12.575 10.721 12.435 1.00 93.06 71 ASP A C 1
ATOM 589 O O . ASP A 1 71 ? -13.706 10.603 12.911 1.00 93.06 71 ASP A O 1
ATOM 593 N N . TYR A 1 72 ? -12.347 10.565 11.123 1.00 93.06 72 TYR A N 1
ATOM 594 C CA . TYR A 1 72 ? -13.413 10.237 10.170 1.00 93.06 72 TYR A CA 1
ATOM 595 C C . TYR A 1 72 ? -14.117 8.921 10.518 1.00 93.06 72 TYR A C 1
ATOM 597 O O . TYR A 1 72 ? -15.337 8.828 10.393 1.00 93.06 72 TYR A O 1
ATOM 605 N N . LEU A 1 73 ? -13.354 7.915 10.957 1.00 94.00 73 LEU A N 1
ATOM 606 C CA . LEU A 1 73 ? -13.865 6.590 11.317 1.00 94.00 73 LEU A CA 1
ATOM 607 C C . LEU A 1 73 ? -14.338 6.512 12.771 1.00 94.00 73 LEU A C 1
ATOM 609 O O . LEU A 1 73 ? -15.163 5.659 13.091 1.00 94.00 73 LEU A O 1
ATOM 613 N N . LEU A 1 74 ? -13.839 7.382 13.655 1.00 94.12 74 LEU A N 1
ATOM 614 C CA . LEU A 1 74 ? -14.364 7.491 15.021 1.00 94.12 74 LEU A CA 1
ATOM 615 C C . LEU A 1 74 ? -15.731 8.175 15.040 1.00 94.12 74 LEU A C 1
ATOM 617 O O . LEU A 1 74 ? -16.604 7.769 15.804 1.00 94.12 74 LEU A O 1
ATOM 621 N N . PHE A 1 75 ? -15.919 9.189 14.194 1.00 94.56 75 PHE A N 1
ATOM 622 C CA . PHE A 1 75 ? -17.200 9.866 14.037 1.00 94.56 75 PHE A CA 1
ATOM 623 C C . PHE A 1 75 ? -18.241 8.959 13.368 1.00 94.56 75 PHE A C 1
ATOM 625 O O . PHE A 1 75 ? -19.351 8.807 13.874 1.00 94.56 75 PHE A O 1
ATOM 632 N N . ASP A 1 76 ? -17.869 8.323 12.254 1.00 95.19 76 ASP A N 1
ATOM 633 C CA . ASP A 1 76 ? -18.690 7.329 11.567 1.00 95.19 76 ASP A CA 1
ATOM 634 C C . ASP A 1 76 ? -17.808 6.181 11.066 1.00 95.19 76 ASP A C 1
ATOM 636 O O . ASP A 1 76 ? -17.119 6.293 10.049 1.00 95.19 76 ASP A O 1
ATOM 640 N N . LYS A 1 77 ? -17.883 5.025 11.736 1.00 93.81 77 LYS A N 1
ATOM 641 C CA . LYS A 1 77 ? -17.116 3.830 11.349 1.00 93.81 77 LYS A CA 1
ATOM 642 C C . LYS A 1 77 ? -17.415 3.356 9.924 1.00 93.81 77 LYS A C 1
ATOM 644 O O . LYS A 1 77 ? -16.613 2.635 9.342 1.00 93.81 77 LYS A O 1
ATOM 649 N N . HIS A 1 78 ? -18.559 3.731 9.350 1.00 93.94 78 HIS A N 1
ATOM 650 C CA . HIS A 1 78 ? -18.940 3.375 7.986 1.00 93.94 78 HIS A CA 1
ATOM 651 C C . HIS A 1 78 ? -18.595 4.448 6.951 1.00 93.94 78 HIS A C 1
ATOM 653 O O . HIS A 1 78 ? -18.872 4.234 5.757 1.00 93.94 78 HIS A O 1
ATOM 659 N N . SER A 1 79 ? -17.958 5.539 7.387 1.00 93.88 79 SER A N 1
ATOM 660 C CA . SER A 1 79 ? -17.552 6.652 6.544 1.00 93.88 79 SER A CA 1
ATOM 661 C C . SER A 1 79 ? -16.805 6.166 5.305 1.00 93.88 79 SER A C 1
ATOM 663 O O . SER A 1 79 ? -16.012 5.225 5.328 1.00 93.88 79 SER A O 1
ATOM 665 N N . ARG A 1 80 ? -17.096 6.825 4.185 1.00 94.19 80 ARG A N 1
ATOM 666 C CA . ARG A 1 80 ? -16.396 6.644 2.904 1.00 94.19 80 ARG A CA 1
ATOM 667 C C . ARG A 1 80 ? -15.384 7.766 2.659 1.00 94.19 80 ARG A C 1
ATOM 669 O O . ARG A 1 80 ? -14.810 7.841 1.579 1.00 94.19 80 ARG A O 1
ATOM 676 N N . GLN A 1 81 ? -15.217 8.662 3.632 1.00 94.88 81 GLN A N 1
ATOM 677 C CA . GLN A 1 81 ? -14.506 9.929 3.469 1.00 94.88 81 GLN A CA 1
ATOM 678 C C . GLN A 1 81 ? -13.073 9.897 3.991 1.00 94.88 81 GLN A C 1
ATOM 680 O O . GLN A 1 81 ? -12.357 10.876 3.801 1.00 94.88 81 GLN A O 1
ATOM 685 N N . PHE A 1 82 ? -12.619 8.790 4.590 1.00 97.31 82 PHE A N 1
ATOM 686 C CA . PHE A 1 82 ? -11.206 8.650 4.916 1.00 97.31 82 PHE A CA 1
ATOM 687 C C . PHE A 1 82 ? -10.399 8.353 3.645 1.00 97.31 82 PHE A C 1
ATOM 689 O O . PHE A 1 82 ? -10.048 7.214 3.335 1.00 97.31 82 PHE A O 1
ATOM 696 N N . VAL A 1 83 ? -10.137 9.421 2.900 1.00 96.81 83 VAL A N 1
ATOM 697 C CA . VAL A 1 83 ? -9.430 9.429 1.625 1.00 96.81 83 VAL A CA 1
ATOM 698 C C . VAL A 1 83 ? -8.164 10.258 1.782 1.00 96.81 83 VAL A C 1
ATOM 700 O O . VAL A 1 83 ? -8.201 11.396 2.246 1.00 96.81 83 VAL A O 1
ATOM 703 N N . ILE A 1 84 ? -7.038 9.692 1.369 1.00 95.19 84 ILE A N 1
ATOM 704 C CA . ILE A 1 84 ? -5.759 10.385 1.290 1.00 95.19 84 ILE A CA 1
ATOM 705 C C . ILE A 1 84 ? -5.458 10.596 -0.187 1.00 95.19 84 ILE A C 1
ATOM 707 O O . ILE A 1 84 ? -5.101 9.660 -0.900 1.00 95.19 84 ILE A O 1
ATOM 711 N N . GLN A 1 85 ? -5.598 11.837 -0.641 1.00 91.38 85 GLN A N 1
ATOM 712 C CA . GLN A 1 85 ? -5.127 12.252 -1.954 1.00 91.38 85 GLN A CA 1
ATOM 713 C C . GLN A 1 85 ? -3.681 12.737 -1.844 1.00 91.38 85 GLN A C 1
ATOM 715 O O . GLN A 1 85 ? -3.323 13.481 -0.920 1.00 91.38 85 GLN A O 1
ATOM 720 N N . MET A 1 86 ? -2.843 12.275 -2.767 1.00 86.75 86 MET A N 1
ATOM 721 C CA . MET A 1 86 ? -1.466 12.735 -2.864 1.00 86.75 86 MET A CA 1
ATOM 722 C C . MET A 1 86 ? -1.423 14.047 -3.640 1.00 86.75 86 MET A C 1
ATOM 724 O O . MET A 1 86 ? -2.046 14.185 -4.692 1.00 86.75 86 MET A O 1
ATOM 728 N N . GLU A 1 87 ? -0.702 15.019 -3.094 1.00 76.62 87 GLU A N 1
ATOM 729 C CA . GLU A 1 87 ? -0.386 16.255 -3.799 1.00 76.62 87 GLU A CA 1
ATOM 730 C C . GLU A 1 87 ? 0.803 15.970 -4.711 1.00 76.62 87 GLU A C 1
ATOM 732 O O . GLU A 1 87 ? 1.842 15.488 -4.252 1.00 76.62 87 GLU A O 1
ATOM 737 N N . TYR A 1 88 ? 0.638 16.225 -6.006 1.00 67.94 88 TYR A N 1
ATOM 738 C CA . TYR A 1 88 ? 1.743 16.133 -6.946 1.00 67.94 88 TYR A CA 1
ATOM 739 C C . TYR A 1 88 ? 2.559 17.414 -6.857 1.00 67.94 88 TYR A C 1
ATOM 741 O O . TYR A 1 88 ? 2.041 18.506 -7.077 1.00 67.94 88 TYR A O 1
ATOM 749 N N . ASP A 1 89 ? 3.833 17.262 -6.524 1.00 63.16 89 ASP A N 1
ATOM 750 C CA . ASP A 1 89 ? 4.806 18.330 -6.679 1.00 63.16 89 ASP A CA 1
ATOM 751 C C . ASP A 1 89 ? 5.154 18.443 -8.174 1.00 63.16 89 ASP A C 1
ATOM 753 O O . ASP A 1 89 ? 5.366 17.426 -8.837 1.00 63.16 89 ASP A O 1
ATOM 757 N N . GLU A 1 90 ? 5.195 19.662 -8.717 1.00 57.03 90 GLU A N 1
ATOM 758 C CA . GLU A 1 90 ? 5.559 19.912 -10.123 1.00 57.03 90 GLU A CA 1
ATOM 759 C C . GLU A 1 90 ? 7.035 19.585 -10.414 1.00 57.03 90 GLU A C 1
ATOM 761 O O . GLU A 1 90 ? 7.463 19.565 -11.568 1.00 57.03 90 GLU A O 1
ATOM 766 N N . ARG A 1 91 ? 7.832 19.312 -9.375 1.00 59.06 91 ARG A N 1
ATOM 767 C CA . ARG A 1 91 ? 9.229 18.903 -9.510 1.00 59.06 91 ARG A CA 1
ATOM 768 C C . ARG A 1 91 ? 9.349 17.472 -10.055 1.00 59.06 91 ARG A C 1
ATOM 770 O O . ARG A 1 91 ? 8.906 16.505 -9.434 1.00 59.06 91 ARG A O 1
ATOM 777 N N . GLU A 1 92 ? 10.002 17.339 -11.213 1.00 52.47 92 GLU A N 1
ATOM 778 C CA . GLU A 1 92 ? 10.193 16.071 -11.944 1.00 52.47 92 GLU A CA 1
ATOM 779 C C . GLU A 1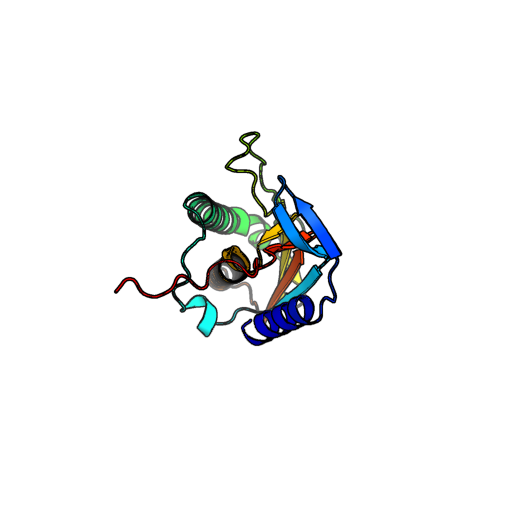 92 ? 10.874 14.959 -11.123 1.00 52.47 92 GLU A C 1
ATOM 781 O O . GLU A 1 92 ? 10.668 13.777 -11.400 1.00 52.47 92 GLU A O 1
ATOM 786 N N . ASP A 1 93 ? 11.666 15.307 -10.106 1.00 51.88 93 ASP A N 1
ATOM 787 C CA . ASP A 1 93 ? 12.396 14.366 -9.250 1.00 51.88 93 ASP A CA 1
ATOM 788 C C . ASP A 1 93 ? 11.553 13.777 -8.103 1.00 51.88 93 ASP A C 1
ATOM 790 O O . ASP A 1 93 ? 12.001 12.849 -7.427 1.00 51.88 93 ASP A O 1
ATOM 794 N N . LEU A 1 94 ? 10.334 14.286 -7.892 1.00 52.16 94 LEU A N 1
ATOM 795 C CA . LEU A 1 94 ? 9.485 13.973 -6.737 1.00 52.16 94 LEU A CA 1
ATOM 796 C C . LEU A 1 94 ? 8.056 13.567 -7.095 1.00 52.16 94 LEU A C 1
ATOM 798 O O . LEU A 1 94 ? 7.228 13.424 -6.194 1.00 52.16 94 LEU A O 1
ATOM 802 N N . ALA A 1 95 ? 7.747 13.360 -8.377 1.00 57.81 95 ALA A N 1
ATOM 803 C CA . ALA A 1 95 ? 6.412 12.952 -8.792 1.00 57.81 95 ALA A CA 1
ATOM 804 C C . ALA A 1 95 ? 6.016 11.630 -8.100 1.00 57.81 95 ALA A C 1
ATOM 806 O O . ALA A 1 95 ? 6.435 10.545 -8.512 1.00 57.81 95 ALA A O 1
ATOM 807 N N . GLY A 1 96 ? 5.184 11.719 -7.058 1.00 66.44 96 GLY A N 1
ATOM 808 C CA . GLY A 1 96 ? 4.731 10.576 -6.266 1.00 66.44 96 GLY A CA 1
ATOM 809 C C . GLY A 1 96 ? 4.098 9.510 -7.156 1.00 66.44 96 GLY A C 1
ATOM 810 O O . GLY A 1 96 ? 3.340 9.818 -8.079 1.00 66.44 96 GLY A O 1
ATOM 811 N N . CYS A 1 97 ? 4.469 8.249 -6.948 1.00 83.62 97 CYS A N 1
ATOM 812 C CA . CYS A 1 97 ? 3.918 7.115 -7.696 1.00 83.62 97 CYS A CA 1
ATOM 813 C C . CYS A 1 97 ? 2.513 6.740 -7.201 1.00 83.62 97 CYS A C 1
ATOM 815 O O . CYS A 1 97 ? 1.693 6.216 -7.958 1.00 83.62 97 CYS A O 1
ATOM 817 N N . LEU A 1 98 ? 2.226 7.051 -5.939 1.00 89.44 98 LEU A N 1
ATOM 818 C CA . LEU A 1 98 ? 0.927 6.901 -5.313 1.00 89.44 98 LEU A CA 1
ATOM 819 C C . LEU A 1 98 ? 0.013 8.079 -5.669 1.00 89.44 98 LEU A C 1
ATOM 821 O O . LEU A 1 98 ? 0.404 9.236 -5.551 1.00 89.44 98 LEU A O 1
ATOM 825 N N . SER A 1 99 ? -1.223 7.782 -6.061 1.00 91.06 99 SER A N 1
ATOM 826 C CA . SER A 1 99 ? -2.221 8.793 -6.421 1.00 91.06 99 SER A CA 1
ATOM 827 C C . SER A 1 99 ? -3.241 9.015 -5.310 1.00 91.06 99 SER A C 1
ATOM 829 O O . SER A 1 99 ? -3.541 10.152 -4.940 1.00 91.06 99 SER A O 1
ATOM 831 N N . LEU A 1 100 ? -3.785 7.919 -4.780 1.00 95.00 100 LEU A N 1
ATOM 832 C CA . LEU A 1 100 ? -4.897 7.938 -3.838 1.00 95.00 100 LEU A CA 1
ATOM 833 C C . LEU A 1 100 ? -4.827 6.717 -2.920 1.00 95.00 100 LEU A C 1
ATOM 835 O O . LEU A 1 100 ? -4.483 5.618 -3.360 1.00 95.00 100 LEU A O 1
ATOM 839 N N . MET A 1 101 ? -5.235 6.899 -1.669 1.00 97.31 101 MET A N 1
ATOM 840 C CA . MET A 1 101 ? -5.629 5.812 -0.780 1.00 97.31 101 MET A CA 1
ATOM 841 C C . MET A 1 101 ? -7.006 6.077 -0.180 1.00 97.31 101 MET A C 1
ATOM 843 O O . MET A 1 101 ? -7.368 7.228 0.061 1.00 97.31 101 MET A O 1
ATOM 847 N N . GLN A 1 102 ? -7.755 5.020 0.115 1.00 98.12 102 GLN A N 1
ATOM 848 C CA . GLN A 1 102 ? -9.021 5.113 0.837 1.00 98.12 102 GLN A CA 1
ATOM 849 C C . GLN A 1 102 ? -9.131 3.995 1.869 1.00 98.12 102 GLN A C 1
ATOM 851 O O . GLN A 1 102 ? -8.919 2.829 1.545 1.00 98.12 102 GLN A O 1
ATOM 856 N N . PHE A 1 103 ? -9.519 4.356 3.091 1.00 98.44 103 PHE A N 1
ATOM 857 C CA . PHE A 1 103 ? -9.863 3.403 4.140 1.00 98.44 103 PHE A CA 1
ATOM 858 C C . PHE A 1 103 ? -11.379 3.295 4.292 1.00 98.44 103 PHE A C 1
ATOM 860 O O . PHE A 1 103 ? -12.084 4.306 4.316 1.00 98.44 103 PHE A O 1
ATOM 867 N N . ILE A 1 104 ? -11.885 2.068 4.409 1.00 97.94 104 ILE A N 1
ATOM 868 C CA . ILE A 1 104 ? -13.305 1.775 4.636 1.00 97.94 104 ILE A CA 1
ATOM 869 C C . ILE A 1 104 ? -13.417 0.600 5.609 1.00 97.94 104 ILE A C 1
ATOM 871 O O . ILE A 1 104 ? -12.672 -0.365 5.484 1.00 97.94 104 ILE A O 1
ATOM 875 N N . ILE A 1 105 ? -14.383 0.639 6.533 1.00 97.94 105 ILE A N 1
ATOM 876 C CA . ILE A 1 105 ? -14.745 -0.527 7.353 1.00 97.94 105 ILE A CA 1
ATOM 877 C C . ILE A 1 105 ? -16.088 -1.105 6.886 1.00 97.94 105 ILE A C 1
ATOM 879 O O . ILE A 1 105 ? -17.098 -0.387 6.840 1.00 97.94 105 ILE A O 1
ATOM 883 N N . ARG A 1 106 ? -16.133 -2.401 6.561 1.00 97.06 106 ARG A N 1
ATOM 884 C CA . ARG A 1 106 ? -17.362 -3.157 6.243 1.00 97.06 106 ARG A CA 1
ATOM 885 C C . ARG A 1 106 ? -17.333 -4.483 6.972 1.00 97.06 106 ARG A C 1
ATOM 887 O O . ARG A 1 106 ? -16.308 -5.136 6.958 1.00 97.06 106 ARG A O 1
ATOM 894 N N . ASP A 1 107 ? -18.426 -4.834 7.646 1.00 95.81 107 ASP A N 1
ATOM 895 C CA . ASP A 1 107 ? -18.547 -6.114 8.358 1.00 95.81 107 ASP A CA 1
ATOM 896 C C . ASP A 1 107 ? -17.335 -6.424 9.259 1.00 95.81 107 ASP A C 1
ATOM 898 O O . ASP A 1 107 ? -16.791 -7.519 9.256 1.00 95.81 107 ASP A O 1
ATOM 902 N N . ASN A 1 108 ? -16.881 -5.406 10.005 1.00 96.44 108 ASN A N 1
ATOM 903 C CA . ASN A 1 108 ? -15.685 -5.431 10.860 1.00 96.44 108 ASN A CA 1
ATOM 904 C C . ASN A 1 108 ? -14.359 -5.746 10.132 1.00 96.44 108 ASN A C 1
ATOM 906 O O . ASN A 1 108 ? -13.351 -6.008 10.783 1.00 96.44 108 ASN A O 1
ATOM 910 N N . VAL A 1 109 ? -14.315 -5.660 8.806 1.00 97.88 109 VAL A N 1
ATOM 911 C CA . VAL A 1 109 ? -13.097 -5.742 7.996 1.00 97.88 109 VAL A CA 1
ATOM 912 C C . VAL A 1 109 ? -12.608 -4.336 7.665 1.00 97.88 109 VAL A C 1
ATOM 914 O O . VAL A 1 109 ? -13.377 -3.498 7.187 1.00 97.88 109 VAL A O 1
ATOM 917 N N . LEU A 1 110 ? -11.328 -4.064 7.927 1.00 98.38 110 LEU A N 1
ATOM 918 C CA . LEU A 1 110 ? -10.667 -2.828 7.509 1.00 98.38 110 LEU A CA 1
ATOM 919 C C . LEU A 1 110 ? -10.094 -3.005 6.101 1.00 98.38 110 LEU A C 1
ATOM 921 O O . LEU A 1 110 ? -9.123 -3.732 5.905 1.00 98.38 110 LEU A O 1
ATOM 925 N N . HIS A 1 111 ? -10.660 -2.291 5.136 1.00 98.69 111 HIS A N 1
ATOM 926 C CA . HIS A 1 111 ? -10.174 -2.265 3.764 1.00 98.69 111 HIS A CA 1
ATOM 927 C C . HIS A 1 111 ? -9.314 -1.026 3.525 1.00 98.69 111 HIS A C 1
ATOM 929 O O . HIS A 1 111 ? -9.728 0.093 3.839 1.00 98.69 111 HIS A O 1
ATOM 935 N N . LEU A 1 112 ? -8.153 -1.222 2.909 1.00 98.75 112 LEU A N 1
ATOM 936 C CA . LEU A 1 112 ? -7.342 -0.177 2.297 1.00 98.75 112 LEU A CA 1
ATOM 937 C C . LEU A 1 112 ? -7.380 -0.356 0.778 1.00 98.75 112 LEU A C 1
ATOM 939 O O . LEU A 1 112 ? -6.900 -1.360 0.264 1.00 98.75 112 LEU A O 1
ATOM 943 N N . PHE A 1 113 ? -7.896 0.635 0.060 1.00 98.69 113 PHE A N 1
ATOM 944 C CA . PHE A 1 113 ? -7.784 0.730 -1.394 1.00 98.69 113 PHE A CA 1
ATOM 945 C C . PHE A 1 113 ? -6.631 1.658 -1.754 1.00 98.69 113 PHE A C 1
ATOM 947 O O . PHE A 1 113 ? -6.578 2.789 -1.274 1.00 98.69 113 PHE A O 1
ATOM 954 N N . VAL A 1 114 ? -5.718 1.193 -2.599 1.00 98.38 114 VAL A N 1
ATOM 955 C CA . VAL A 1 114 ? -4.522 1.918 -3.028 1.00 98.38 114 VAL A CA 1
ATOM 956 C C . VAL A 1 114 ? -4.530 2.052 -4.543 1.00 98.38 114 VAL A C 1
ATOM 958 O O . VAL A 1 114 ? -4.650 1.058 -5.254 1.00 98.38 114 VAL A O 1
ATOM 961 N N . PHE A 1 115 ? -4.345 3.275 -5.033 1.00 97.69 115 PHE A N 1
ATOM 962 C CA . PHE A 1 115 ? -4.277 3.579 -6.457 1.00 97.69 115 PHE A CA 1
ATOM 963 C C . PHE A 1 115 ? -2.917 4.183 -6.789 1.00 97.69 115 PHE A C 1
ATOM 965 O O . PHE A 1 115 ? -2.553 5.252 -6.290 1.00 97.69 115 PHE A O 1
ATOM 972 N N . VAL A 1 116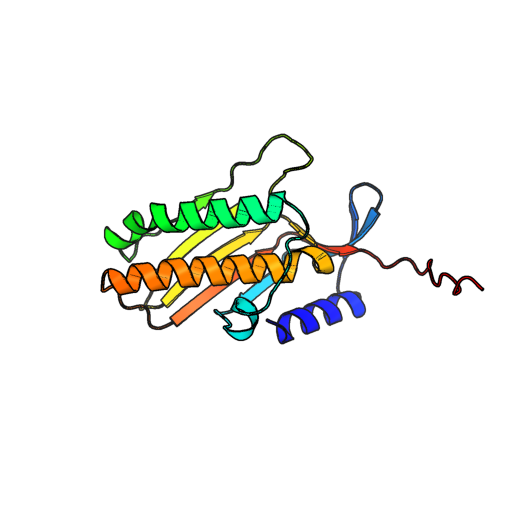 ? -2.170 3.484 -7.635 1.00 95.38 116 VAL A N 1
ATOM 973 C CA . VAL A 1 116 ? -0.793 3.803 -8.009 1.00 95.38 116 VAL A CA 1
ATOM 974 C C . VAL A 1 116 ? -0.741 4.029 -9.516 1.00 95.38 116 VAL A C 1
ATOM 976 O O . VAL A 1 116 ? -1.079 3.140 -10.295 1.00 95.38 116 VAL A O 1
ATOM 979 N N . ARG A 1 117 ? -0.287 5.204 -9.959 1.00 92.50 117 ARG A N 1
ATOM 980 C CA . ARG A 1 117 ? -0.188 5.513 -11.399 1.00 92.50 117 ARG A CA 1
ATOM 981 C C . ARG A 1 117 ? 0.935 4.737 -12.089 1.00 92.50 117 ARG A C 1
ATOM 983 O O . ARG A 1 117 ? 0.837 4.409 -13.266 1.00 92.50 117 ARG A O 1
ATOM 990 N N . SER A 1 118 ? 2.026 4.461 -11.379 1.00 91.06 118 SER A N 1
ATOM 991 C CA . SER A 1 118 ? 3.165 3.720 -11.915 1.00 91.06 118 SER A CA 1
ATOM 992 C C . SER A 1 118 ? 4.013 3.150 -10.790 1.00 91.06 118 SER A C 1
ATOM 994 O O . SER A 1 118 ? 4.140 3.789 -9.753 1.00 91.06 118 SER A O 1
ATOM 996 N N . GLN A 1 119 ? 4.608 1.975 -10.976 1.00 92.44 119 GLN A N 1
ATOM 997 C CA . GLN A 1 119 ? 5.490 1.381 -9.978 1.00 92.44 119 GLN A CA 1
ATOM 998 C C . GLN A 1 119 ? 6.614 0.586 -10.633 1.00 92.44 119 GLN A C 1
ATOM 1000 O O . GLN A 1 119 ? 6.373 -0.274 -11.483 1.00 92.44 119 GLN A O 1
ATOM 1005 N N . HIS A 1 120 ? 7.845 0.826 -10.180 1.00 92.38 120 HIS A N 1
ATOM 1006 C CA . HIS A 1 120 ? 8.986 0.023 -10.589 1.00 92.38 120 HIS A CA 1
ATOM 1007 C C . HIS A 1 120 ? 9.060 -1.257 -9.749 1.00 92.38 120 HIS A C 1
ATOM 1009 O O . HIS A 1 120 ? 9.388 -1.232 -8.558 1.00 92.38 120 HIS A O 1
ATOM 1015 N N . PHE A 1 121 ? 8.829 -2.402 -10.386 1.00 93.81 121 PHE A N 1
ATOM 1016 C CA . PHE A 1 121 ? 8.671 -3.686 -9.712 1.00 93.81 121 PHE A CA 1
ATOM 1017 C C . PHE A 1 121 ? 9.904 -4.097 -8.885 1.00 93.81 121 PHE A C 1
ATOM 1019 O O . PHE A 1 121 ? 9.787 -4.409 -7.705 1.00 93.81 121 PHE A O 1
ATOM 1026 N N . ASP A 1 122 ? 11.108 -4.035 -9.465 1.00 91.12 122 ASP A N 1
ATOM 1027 C CA . ASP A 1 122 ? 12.322 -4.496 -8.764 1.00 91.12 122 ASP A CA 1
ATOM 1028 C C . ASP A 1 122 ? 12.800 -3.548 -7.648 1.00 91.12 122 ASP A C 1
ATOM 1030 O O . ASP A 1 122 ? 13.579 -3.960 -6.790 1.00 91.12 122 ASP A O 1
ATOM 1034 N N . ARG A 1 123 ? 12.384 -2.275 -7.677 1.00 89.31 123 ARG A N 1
ATOM 1035 C CA . ARG A 1 123 ? 12.930 -1.218 -6.810 1.00 89.31 123 ARG A CA 1
ATOM 1036 C C . ARG A 1 123 ? 11.976 -0.869 -5.674 1.00 89.31 123 ARG A C 1
ATOM 1038 O O . ARG A 1 123 ? 12.402 -0.805 -4.527 1.00 89.31 123 ARG A O 1
ATOM 1045 N N . ASN A 1 124 ? 10.699 -0.674 -5.992 1.00 91.19 124 ASN A N 1
ATOM 1046 C CA . ASN A 1 124 ? 9.730 -0.074 -5.078 1.00 91.19 124 ASN A CA 1
ATOM 1047 C C . ASN A 1 124 ? 8.702 -1.080 -4.552 1.00 91.19 124 ASN A C 1
ATOM 1049 O O . ASN A 1 124 ? 8.287 -0.971 -3.405 1.00 91.19 124 ASN A O 1
ATOM 1053 N N . PHE A 1 125 ? 8.348 -2.108 -5.334 1.00 93.81 125 PHE A N 1
ATOM 1054 C CA . PHE A 1 125 ? 7.193 -2.977 -5.056 1.00 93.81 125 PHE A CA 1
ATOM 1055 C C . PHE A 1 125 ? 7.131 -3.502 -3.617 1.00 93.81 125 PHE A C 1
ATOM 1057 O O . PHE A 1 125 ? 6.111 -3.364 -2.946 1.00 93.81 125 PHE A O 1
ATOM 1064 N N . LEU A 1 126 ? 8.217 -4.096 -3.116 1.00 94.38 126 LEU A N 1
ATOM 1065 C CA . LEU A 1 126 ? 8.235 -4.647 -1.757 1.00 94.38 126 LEU A CA 1
ATOM 1066 C C . LEU A 1 126 ? 8.188 -3.558 -0.680 1.00 94.38 126 LEU A C 1
ATOM 1068 O O . LEU A 1 126 ? 7.546 -3.755 0.351 1.00 94.38 126 LEU A O 1
ATOM 1072 N N . TYR A 1 127 ? 8.863 -2.429 -0.906 1.00 94.75 127 TYR A N 1
ATOM 1073 C CA . TYR A 1 127 ? 8.875 -1.316 0.037 1.00 94.75 127 TYR A CA 1
ATOM 1074 C C . TYR A 1 127 ? 7.489 -0.676 0.133 1.00 94.75 127 TYR A C 1
ATOM 1076 O O . TYR A 1 127 ? 6.970 -0.497 1.232 1.00 94.75 127 TYR A O 1
ATOM 1084 N N . ASP A 1 128 ? 6.843 -0.420 -0.997 1.00 95.31 128 ASP A N 1
ATOM 1085 C CA . ASP A 1 128 ? 5.523 0.204 -1.039 1.00 95.31 128 ASP A CA 1
ATOM 1086 C C . ASP A 1 128 ? 4.456 -0.712 -0.435 1.00 95.31 128 ASP A C 1
ATOM 1088 O O . ASP A 1 128 ? 3.652 -0.278 0.384 1.00 95.31 128 ASP A O 1
ATOM 1092 N N . ASN A 1 129 ? 4.505 -2.014 -0.725 1.00 96.31 129 ASN A N 1
ATOM 1093 C CA . ASN A 1 129 ? 3.602 -2.974 -0.090 1.00 96.31 129 ASN A CA 1
ATOM 1094 C C . ASN A 1 129 ? 3.796 -3.047 1.427 1.00 96.31 129 ASN A C 1
ATOM 1096 O O . ASN A 1 129 ? 2.817 -3.111 2.170 1.00 96.31 129 ASN A O 1
ATOM 1100 N N . GLN A 1 130 ? 5.043 -2.996 1.904 1.00 97.06 130 GLN A N 1
ATOM 1101 C CA . GLN A 1 130 ? 5.308 -2.893 3.337 1.00 97.06 130 GLN A CA 1
ATOM 1102 C C . GLN A 1 130 ? 4.737 -1.589 3.913 1.00 97.06 130 GLN A C 1
ATOM 1104 O O . GLN A 1 130 ? 4.197 -1.606 5.019 1.00 97.06 130 GLN A O 1
ATOM 1109 N N . THR A 1 131 ? 4.805 -0.477 3.171 1.00 97.06 131 THR A N 1
ATOM 1110 C CA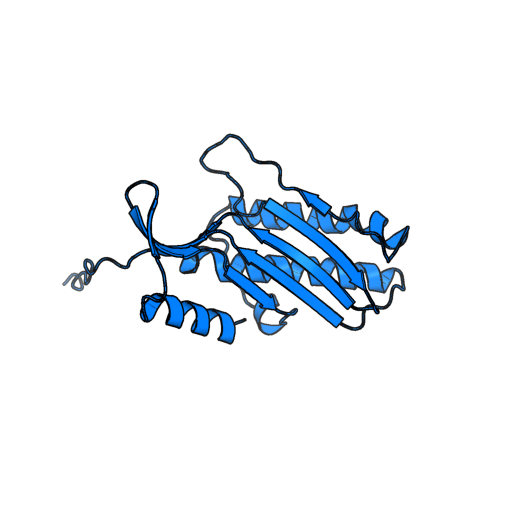 . THR A 1 131 ? 4.147 0.780 3.552 1.00 97.06 131 THR A CA 1
ATOM 1111 C C . THR A 1 131 ? 2.646 0.559 3.728 1.00 97.06 131 THR A C 1
ATOM 1113 O O . THR A 1 131 ? 2.118 0.883 4.785 1.00 97.06 131 THR A O 1
ATOM 1116 N N . TYR A 1 132 ? 1.959 -0.059 2.765 1.00 97.94 132 TYR A N 1
ATOM 1117 C CA . TYR A 1 132 ? 0.505 -0.271 2.831 1.00 97.94 132 TYR A CA 1
ATOM 1118 C C . TYR A 1 132 ? 0.097 -1.140 4.028 1.00 97.94 132 TYR A C 1
ATOM 1120 O O . TYR A 1 132 ? -0.861 -0.821 4.738 1.00 97.94 132 TYR A O 1
ATOM 1128 N N . MET A 1 133 ? 0.868 -2.195 4.313 1.00 98.12 133 MET A N 1
ATOM 1129 C CA . MET A 1 133 ? 0.669 -3.026 5.506 1.00 98.12 133 MET A CA 1
ATOM 1130 C C . MET A 1 133 ? 0.865 -2.225 6.793 1.00 98.12 133 MET A C 1
ATOM 1132 O O . MET A 1 133 ? 0.073 -2.354 7.723 1.00 98.12 133 MET A O 1
ATOM 1136 N N . LEU A 1 134 ? 1.898 -1.380 6.850 1.00 98.00 134 LEU A N 1
ATOM 1137 C CA . LEU A 1 134 ? 2.194 -0.567 8.026 1.00 98.00 134 LEU A CA 1
ATOM 1138 C C . LEU A 1 134 ? 1.095 0.471 8.287 1.00 98.00 134 LEU A C 1
ATOM 1140 O O . LEU A 1 134 ? 0.689 0.650 9.434 1.00 98.00 134 LEU A O 1
ATOM 1144 N N . LEU A 1 135 ? 0.586 1.122 7.238 1.00 98.25 135 LEU A N 1
ATOM 1145 C CA . LEU A 1 135 ? -0.535 2.061 7.329 1.00 98.25 135 LEU A CA 1
ATOM 1146 C C . LEU A 1 135 ? -1.798 1.365 7.853 1.00 98.25 135 LEU A C 1
ATOM 1148 O O . LEU A 1 135 ? -2.402 1.832 8.818 1.00 98.25 135 LEU A O 1
ATOM 1152 N N . THR A 1 136 ? -2.142 0.210 7.277 1.00 98.38 136 THR A N 1
ATOM 1153 C CA . THR A 1 136 ? -3.314 -0.586 7.680 1.00 98.38 136 THR A CA 1
ATOM 1154 C C . THR A 1 136 ? -3.194 -1.053 9.130 1.00 98.38 136 THR A C 1
ATOM 1156 O O . THR A 1 136 ? -4.119 -0.871 9.921 1.00 98.38 136 THR A O 1
ATOM 1159 N N . LYS A 1 137 ? -2.018 -1.567 9.522 1.00 97.81 137 LYS A N 1
ATOM 1160 C CA . LYS A 1 137 ? -1.730 -1.967 10.904 1.00 97.81 137 LYS A CA 1
ATOM 1161 C C . LYS A 1 137 ? -1.851 -0.795 11.878 1.00 97.81 137 LYS A C 1
ATOM 1163 O O . LYS A 1 137 ? -2.442 -0.957 12.941 1.00 97.81 137 LYS A O 1
ATOM 1168 N N . THR A 1 138 ? -1.298 0.365 11.520 1.00 97.69 138 THR A N 1
ATOM 1169 C CA . THR A 1 138 ? -1.333 1.574 12.360 1.00 97.69 138 THR A CA 1
ATOM 1170 C C . THR A 1 138 ? -2.773 1.986 12.634 1.00 97.69 138 THR A C 1
ATOM 1172 O O . THR A 1 138 ? -3.161 2.119 13.792 1.00 97.69 138 THR A O 1
ATOM 1175 N N . LEU A 1 139 ? -3.585 2.093 11.578 1.00 97.88 139 LEU A N 1
ATOM 1176 C CA . LEU A 1 139 ? -4.985 2.470 11.712 1.00 97.88 139 LEU A CA 1
ATOM 1177 C C . LEU A 1 139 ? -5.774 1.451 12.535 1.00 97.88 139 LEU A C 1
ATOM 1179 O O . LEU A 1 139 ? -6.503 1.833 13.444 1.00 97.88 139 LEU A O 1
ATOM 1183 N N . ARG A 1 140 ? -5.604 0.152 12.267 1.00 97.19 140 ARG A N 1
ATOM 1184 C CA . ARG A 1 140 ? -6.260 -0.907 13.041 1.00 97.19 140 ARG A CA 1
ATOM 1185 C C . ARG A 1 140 ? -5.920 -0.828 14.524 1.00 97.19 140 ARG A C 1
ATOM 1187 O O . ARG A 1 140 ? -6.811 -0.924 15.366 1.00 97.19 140 ARG A O 1
ATOM 1194 N N . ASP A 1 141 ? -4.637 -0.697 14.848 1.00 96.44 141 ASP A N 1
ATOM 1195 C CA . ASP A 1 141 ? -4.185 -0.675 16.234 1.00 96.44 141 ASP A CA 1
ATOM 1196 C C . ASP A 1 141 ? -4.758 0.562 16.962 1.00 96.44 141 ASP A C 1
ATOM 1198 O O . ASP A 1 141 ? -5.144 0.461 18.129 1.00 96.44 141 ASP A O 1
ATOM 1202 N N . ASP A 1 142 ? -4.907 1.699 16.274 1.00 96.56 142 ASP A N 1
ATOM 1203 C CA . ASP A 1 142 ? -5.537 2.904 16.825 1.00 96.56 142 ASP A CA 1
ATOM 1204 C C . ASP A 1 142 ? -7.074 2.796 16.925 1.00 96.56 142 ASP A C 1
ATOM 1206 O O . ASP A 1 142 ? -7.651 3.193 17.941 1.00 96.56 142 ASP A O 1
ATOM 1210 N N . LEU A 1 143 ? -7.756 2.176 15.956 1.00 96.62 143 LEU A N 1
ATOM 1211 C CA . LEU A 1 143 ? -9.193 1.859 16.036 1.00 96.62 143 LEU A CA 1
ATOM 1212 C C . LEU A 1 143 ? -9.493 0.926 17.219 1.00 96.62 143 LEU A C 1
ATOM 1214 O O . LEU A 1 143 ? -10.436 1.157 17.981 1.00 96.62 143 LEU A O 1
ATOM 1218 N N . LYS A 1 144 ? -8.638 -0.081 17.435 1.00 95.75 144 LYS A N 1
ATOM 1219 C CA . LYS A 1 144 ? -8.747 -1.023 18.555 1.00 95.75 144 LYS A CA 1
ATOM 1220 C C . LYS A 1 144 ? -8.617 -0.325 19.908 1.00 95.75 144 LYS A C 1
ATOM 1222 O O . LYS A 1 144 ? -9.386 -0.629 20.821 1.00 95.75 144 LYS A O 1
ATOM 1227 N N . LYS A 1 145 ? -7.697 0.639 20.050 1.00 96.50 145 LYS A N 1
ATOM 1228 C CA . LYS A 1 145 ? -7.592 1.476 21.267 1.0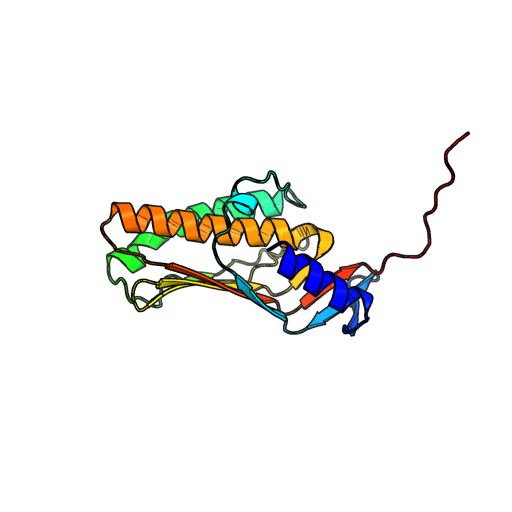0 96.50 145 LYS A CA 1
ATOM 1229 C C . LYS A 1 145 ? -8.882 2.256 21.538 1.00 96.50 145 LYS A C 1
ATOM 1231 O O . LYS A 1 145 ? -9.245 2.446 22.695 1.00 96.50 145 LYS A O 1
ATOM 1236 N N . ASN A 1 146 ? -9.601 2.633 20.482 1.00 95.88 146 ASN A N 1
ATOM 1237 C CA . ASN A 1 146 ? -10.894 3.315 20.538 1.00 95.88 146 ASN A CA 1
ATOM 1238 C C . ASN A 1 146 ? -12.102 2.356 20.575 1.00 95.88 146 ASN A C 1
ATOM 1240 O O . ASN A 1 146 ? -13.234 2.781 20.361 1.00 95.88 146 ASN A O 1
ATOM 1244 N N . LYS A 1 147 ? -11.886 1.069 20.890 1.00 95.38 147 LYS A N 1
ATOM 1245 C CA . LYS A 1 147 ? -12.932 0.036 21.041 1.00 95.38 147 LYS A CA 1
ATOM 1246 C C . LYS A 1 147 ? -13.737 -0.250 19.765 1.00 95.38 147 LYS A C 1
ATOM 1248 O O . LYS A 1 147 ? -14.813 -0.841 19.847 1.00 95.38 147 LYS A O 1
ATOM 1253 N N . ILE A 1 148 ? -13.217 0.113 18.593 1.00 95.44 148 ILE A N 1
ATOM 1254 C CA . ILE A 1 148 ? -13.763 -0.336 17.311 1.00 95.44 148 ILE A CA 1
ATOM 1255 C C . ILE A 1 148 ? -13.168 -1.712 17.008 1.00 95.44 148 ILE A C 1
ATOM 1257 O O . ILE A 1 148 ? -11.949 -1.885 16.972 1.00 95.44 148 ILE A O 1
ATOM 1261 N N . ILE A 1 149 ? -14.042 -2.704 16.834 1.00 94.06 149 ILE A N 1
ATOM 1262 C CA . ILE A 1 149 ? -13.653 -4.089 16.564 1.00 94.06 149 ILE A CA 1
ATOM 1263 C C . ILE A 1 149 ? -13.346 -4.228 15.074 1.00 94.06 149 ILE A C 1
ATOM 1265 O O . ILE A 1 149 ? -14.211 -3.979 14.237 1.00 94.06 149 ILE A O 1
ATOM 1269 N N . ILE A 1 150 ? -12.115 -4.638 14.776 1.00 96.88 150 ILE A N 1
ATOM 1270 C CA . ILE A 1 150 ? -11.673 -5.076 13.454 1.00 96.88 150 ILE A CA 1
ATOM 1271 C C . ILE A 1 150 ? -11.297 -6.552 13.571 1.00 96.88 150 ILE A C 1
ATOM 1273 O O . ILE A 1 150 ? -10.469 -6.910 14.410 1.00 96.88 150 ILE A O 1
ATOM 1277 N N . GLU A 1 151 ? -11.945 -7.391 12.773 1.00 95.88 151 GLU A N 1
ATOM 1278 C CA . GLU A 1 151 ? -11.753 -8.844 12.746 1.00 95.88 151 GLU A CA 1
ATOM 1279 C C . GLU A 1 151 ? -10.731 -9.265 11.691 1.00 95.88 151 GLU A C 1
ATOM 1281 O O . GLU A 1 151 ? -10.038 -10.262 11.881 1.00 95.88 151 GLU A O 1
ATOM 1286 N N . ASN A 1 152 ? -10.627 -8.503 10.599 1.00 96.38 152 ASN A N 1
ATOM 1287 C CA . ASN A 1 152 ? -9.702 -8.783 9.509 1.00 96.38 152 ASN A CA 1
ATOM 1288 C C . ASN A 1 152 ? -9.286 -7.503 8.767 1.00 96.38 152 ASN A C 1
ATOM 1290 O O . ASN A 1 152 ? -9.919 -6.451 8.911 1.00 96.38 152 ASN A O 1
ATOM 1294 N N . GLU A 1 153 ? -8.249 -7.598 7.937 1.00 97.44 153 GLU A N 1
ATOM 1295 C CA . GLU A 1 153 ? -7.781 -6.508 7.088 1.00 97.44 153 GLU A CA 1
ATOM 1296 C C . GLU A 1 153 ? -7.534 -6.955 5.648 1.00 97.44 153 GLU A C 1
ATOM 1298 O O . GLU A 1 153 ? -6.966 -8.014 5.387 1.00 97.44 153 GLU A O 1
ATOM 1303 N N . GLU A 1 154 ? -7.885 -6.094 4.697 1.00 98.38 154 GLU A N 1
ATOM 1304 C CA . GLU A 1 154 ? -7.633 -6.330 3.281 1.00 98.38 154 GLU A CA 1
ATOM 1305 C C . GLU A 1 154 ? -7.035 -5.096 2.618 1.00 98.38 154 GLU A C 1
ATOM 1307 O O . GLU A 1 154 ? -7.503 -3.973 2.795 1.00 98.38 154 GLU A O 1
ATOM 1312 N N . ILE A 1 155 ? -6.014 -5.314 1.802 1.00 98.69 155 ILE A N 1
ATOM 1313 C CA . ILE A 1 155 ? -5.326 -4.279 1.044 1.00 98.69 155 ILE A CA 1
ATOM 1314 C C . ILE A 1 155 ? -5.532 -4.584 -0.434 1.00 98.69 155 ILE A C 1
ATOM 1316 O O . ILE A 1 155 ? -5.030 -5.577 -0.962 1.00 98.69 155 ILE A O 1
ATOM 1320 N N . HIS A 1 156 ? -6.269 -3.703 -1.091 1.00 98.56 156 HIS A N 1
ATOM 1321 C CA . HIS A 1 156 ? -6.637 -3.755 -2.496 1.00 98.56 156 HIS A CA 1
ATOM 1322 C C . HIS A 1 156 ? -5.764 -2.765 -3.253 1.00 98.56 156 HIS A C 1
ATOM 1324 O O . HIS A 1 156 ? -5.847 -1.563 -3.008 1.00 98.56 156 HIS A O 1
ATOM 1330 N N . VAL A 1 157 ? -4.909 -3.247 -4.151 1.00 98.44 157 VAL A N 1
ATOM 1331 C CA . VAL A 1 157 ? -3.950 -2.393 -4.858 1.00 98.44 157 VAL A CA 1
ATOM 1332 C C . VAL A 1 157 ? -4.211 -2.437 -6.353 1.00 98.44 157 VAL A C 1
ATOM 1334 O O . VAL A 1 157 ? -4.153 -3.496 -6.980 1.00 98.44 157 VAL A O 1
ATOM 1337 N N . HIS A 1 158 ? -4.444 -1.256 -6.912 1.00 98.38 158 HIS A N 1
ATOM 1338 C CA . HIS A 1 158 ? -4.472 -0.995 -8.340 1.00 98.38 158 HIS A CA 1
ATOM 1339 C C . HIS A 1 158 ? -3.190 -0.270 -8.754 1.00 98.38 158 HIS A C 1
ATOM 1341 O O . HIS A 1 158 ? -2.846 0.774 -8.193 1.00 98.38 158 HIS A O 1
ATOM 1347 N N . ILE A 1 159 ? -2.508 -0.796 -9.769 1.00 97.38 159 ILE A N 1
ATOM 1348 C CA . ILE A 1 159 ? -1.330 -0.191 -10.387 1.00 97.38 159 ILE A CA 1
ATOM 1349 C C . ILE A 1 159 ? -1.600 -0.021 -11.877 1.00 97.38 159 ILE A C 1
ATOM 1351 O O . ILE A 1 159 ? -1.675 -1.001 -12.615 1.00 97.38 159 ILE A O 1
ATOM 1355 N N . THR A 1 160 ? -1.680 1.221 -12.349 1.00 95.69 160 THR A N 1
ATOM 1356 C CA . THR A 1 160 ? -1.933 1.499 -13.769 1.00 95.69 160 THR A CA 1
ATOM 1357 C C . THR A 1 160 ? -0.767 1.041 -14.653 1.00 95.69 160 THR A C 1
ATOM 1359 O O . THR A 1 160 ? -0.993 0.418 -15.685 1.00 95.69 160 THR A O 1
ATOM 1362 N N . SER A 1 161 ? 0.480 1.293 -14.236 1.00 93.94 161 SER A N 1
ATOM 1363 C CA . SER A 1 161 ? 1.699 0.909 -14.967 1.00 93.94 161 SER A CA 1
ATOM 1364 C C . SER A 1 161 ? 2.705 0.213 -14.045 1.00 93.94 161 SER A C 1
ATOM 1366 O O . SER A 1 161 ? 3.510 0.857 -13.367 1.00 93.94 161 SER A O 1
ATOM 1368 N N . LEU A 1 162 ? 2.678 -1.122 -14.000 1.00 95.44 162 LEU A N 1
ATOM 1369 C CA . LEU A 1 162 ? 3.684 -1.906 -13.283 1.00 95.44 162 LEU A CA 1
ATOM 1370 C C . LEU A 1 162 ? 4.812 -2.281 -14.241 1.00 95.44 162 LEU A C 1
ATOM 1372 O O . LEU A 1 162 ? 4.605 -3.069 -15.165 1.00 95.44 162 LEU A O 1
ATOM 1376 N N . HIS A 1 163 ? 6.017 -1.766 -14.016 1.00 93.62 163 HIS A N 1
ATOM 1377 C CA . HIS A 1 163 ? 7.107 -1.913 -14.977 1.00 93.62 163 HIS A CA 1
ATOM 1378 C C . HIS A 1 163 ? 8.395 -2.465 -14.369 1.00 93.62 163 HIS A C 1
ATOM 1380 O O . HIS A 1 163 ? 8.678 -2.338 -13.178 1.00 93.62 163 HIS A O 1
ATOM 1386 N N . LYS A 1 164 ? 9.195 -3.098 -15.225 1.00 92.56 164 LYS A N 1
ATOM 1387 C CA . LYS A 1 164 ? 10.486 -3.696 -14.893 1.00 92.56 164 LYS A CA 1
ATOM 1388 C C . LYS A 1 164 ? 11.491 -3.385 -15.994 1.00 92.56 164 LYS A C 1
ATOM 1390 O O . LYS A 1 164 ? 11.189 -3.573 -17.174 1.00 92.56 164 LYS A O 1
ATOM 1395 N N . GLU A 1 165 ? 12.686 -2.927 -15.622 1.00 88.81 165 GLU A N 1
ATOM 1396 C CA . GLU A 1 165 ? 13.767 -2.690 -16.582 1.00 88.81 165 GLU A CA 1
ATOM 1397 C C . GLU A 1 165 ? 14.058 -3.952 -17.398 1.00 88.81 165 GLU A C 1
ATOM 1399 O O . GLU A 1 165 ? 14.220 -5.064 -16.874 1.00 88.81 165 GLU A O 1
ATOM 1404 N N . LYS A 1 166 ? 14.190 -3.780 -18.713 1.00 80.62 166 LYS A N 1
ATOM 1405 C CA . LYS A 1 166 ? 14.702 -4.847 -19.559 1.00 80.62 166 LYS A CA 1
ATOM 1406 C C . LYS A 1 166 ? 16.185 -5.014 -19.242 1.00 80.62 166 LYS A C 1
ATOM 1408 O O . LYS A 1 166 ? 17.010 -4.227 -19.698 1.00 80.62 166 LYS A O 1
ATOM 1413 N N . LYS A 1 167 ? 16.548 -6.061 -18.490 1.00 67.19 167 LYS A N 1
ATOM 1414 C CA . LYS A 1 167 ? 17.960 -6.416 -18.274 1.00 67.19 167 LYS A CA 1
ATOM 1415 C C . LYS A 1 167 ? 18.664 -6.505 -19.628 1.00 67.19 167 LYS A C 1
ATOM 1417 O O . LYS A 1 167 ? 18.416 -7.427 -20.411 1.00 67.19 167 LYS A O 1
ATOM 1422 N N . SER A 1 168 ? 19.534 -5.543 -19.921 1.00 49.22 168 SER A N 1
ATOM 1423 C CA . SER A 1 168 ? 20.379 -5.625 -21.104 1.00 49.22 168 SER A CA 1
ATOM 1424 C C . SER A 1 168 ? 21.355 -6.790 -20.900 1.00 49.22 168 SER A C 1
ATOM 1426 O O . SER A 1 168 ? 21.902 -6.980 -19.814 1.00 49.22 168 SER A O 1
ATOM 1428 N N . LYS A 1 169 ? 21.610 -7.600 -21.934 1.00 45.88 169 LYS A N 1
ATOM 1429 C CA . LYS A 1 169 ? 22.600 -8.699 -21.879 1.00 45.88 169 LYS A CA 1
ATOM 1430 C C . LYS A 1 169 ? 24.054 -8.211 -21.674 1.00 45.88 169 LYS A C 1
ATOM 1432 O O . LYS A 1 169 ? 24.984 -9.003 -21.798 1.00 45.88 169 LYS A O 1
ATOM 1437 N N . LYS A 1 170 ? 24.290 -6.928 -21.377 1.00 41.91 170 LYS A N 1
ATOM 1438 C CA . LYS A 1 170 ? 25.617 -6.315 -21.272 1.00 41.91 170 LYS A CA 1
ATOM 1439 C C . LYS A 1 170 ? 25.911 -5.900 -19.832 1.00 41.91 170 LYS A C 1
ATOM 1441 O O . LYS A 1 170 ? 25.650 -4.770 -19.452 1.00 41.91 170 LYS A O 1
ATOM 1446 N N . ASN A 1 171 ? 26.436 -6.846 -19.052 1.00 38.19 171 ASN A N 1
ATOM 1447 C CA . ASN A 1 171 ? 27.520 -6.648 -18.075 1.00 38.19 171 ASN A CA 1
ATOM 1448 C C . ASN A 1 171 ? 27.788 -7.956 -17.310 1.00 38.19 171 ASN A C 1
ATOM 1450 O O . ASN A 1 171 ? 27.665 -8.031 -16.092 1.00 38.19 171 ASN A O 1
ATOM 1454 N N . LYS A 1 172 ? 28.245 -8.996 -18.022 1.00 36.53 172 LYS A N 1
ATOM 1455 C CA . LYS A 1 172 ? 29.250 -9.888 -17.428 1.00 36.53 172 LYS A CA 1
ATOM 1456 C C . LYS A 1 172 ? 30.567 -9.109 -17.453 1.00 36.53 172 LYS A C 1
ATOM 1458 O O . LYS A 1 172 ? 31.354 -9.268 -18.382 1.00 36.53 172 LYS A O 1
ATOM 1463 N N . LYS A 1 173 ? 30.769 -8.190 -16.501 1.00 38.19 173 LYS A N 1
ATOM 1464 C CA . LYS A 1 173 ? 32.121 -7.683 -16.241 1.00 38.19 173 LYS A CA 1
ATOM 1465 C C . LYS A 1 173 ? 32.939 -8.903 -15.816 1.00 38.19 173 LYS A C 1
ATOM 1467 O O . LYS A 1 173 ? 32.566 -9.576 -14.857 1.00 38.19 173 LYS A O 1
ATOM 1472 N N . LYS A 1 174 ? 33.979 -9.235 -16.589 1.00 38.38 174 LYS A N 1
ATOM 1473 C CA . LYS A 1 174 ? 35.020 -10.168 -16.143 1.00 38.38 174 LYS A CA 1
ATOM 1474 C C . LYS A 1 174 ? 35.523 -9.688 -14.771 1.00 38.38 174 LYS A C 1
ATOM 1476 O O . LYS A 1 174 ? 35.569 -8.469 -14.572 1.00 38.38 174 LYS A O 1
ATOM 1481 N N . PRO A 1 175 ? 35.871 -10.594 -13.843 1.00 35.84 175 PRO A N 1
ATOM 1482 C CA . PRO A 1 175 ? 36.621 -10.193 -12.662 1.00 35.84 175 PRO A CA 1
ATOM 1483 C C . PRO A 1 175 ? 37.876 -9.461 -13.142 1.00 35.84 175 PRO A C 1
ATOM 1485 O O . PRO A 1 175 ? 38.493 -9.893 -14.116 1.00 35.84 175 PRO A O 1
ATOM 1488 N N . LEU A 1 176 ? 38.185 -8.324 -12.524 1.00 42.06 176 LEU A N 1
ATOM 1489 C CA . LEU A 1 176 ? 39.502 -7.717 -12.671 1.00 42.06 176 LEU A CA 1
ATOM 1490 C C . LEU A 1 176 ? 40.513 -8.727 -12.112 1.00 42.06 176 LEU A C 1
ATOM 1492 O O . LEU A 1 176 ? 40.355 -9.154 -10.968 1.00 42.06 176 LEU A O 1
ATOM 1496 N N . GLU A 1 177 ? 41.440 -9.157 -12.969 1.00 41.72 177 GLU A N 1
ATOM 1497 C CA . GLU A 1 177 ? 42.678 -9.848 -12.582 1.00 41.72 177 GLU A CA 1
ATOM 1498 C C . GLU A 1 177 ? 43.577 -8.912 -11.767 1.00 41.72 177 GLU A C 1
ATOM 1500 O O . GLU A 1 177 ? 43.580 -7.692 -12.069 1.00 41.72 177 GLU A O 1
#